Protein AF-A0A932T7L3-F1 (afdb_monomer)

Sequence (157 aa):
PEKEYQQQLKKVLDKECLCVGLSNAAALKYDMPFIKNAEAVTICPSPNIAHFSQVVSLQTMTDHIYGRTNIMTDIERPNMFITELHLYINYLKEEMEEDVILGQTEQKKKFYDTFCKNLLDGIAYYRTLPLIKDASFEAALNNAEEALNSIALPQLV

Mean predicted aligned error: 8.14 Å

pLDDT: mean 86.1, std 10.63, range [29.2, 97.25]

Secondary structure (DSSP, 8-state):
-HHHHHHHHHHHHT---HHHHHHHHHHHHTTPPPGGG--PPP----GGGGG--S---HHHHHHHHTTS------S----HHHHHHHHHHHHHHHHHHHHHHTT-HHHHHHHHHHHHHHHHHHHHHHHH-TT---HHHHHHHHHHHHHHHHS------

Radius of gyration: 21.22 Å; Cα contacts (8 Å, |Δi|>4): 80; chains: 1; bounding box: 47×51×42 Å

Solvent-accessible surface area (backbone atoms only — not comparable to full-atom values): 9653 Å² total; per-residue (Å²): 109,69,70,57,49,54,51,53,50,44,70,64,66,69,65,73,59,64,71,57,20,54,47,28,58,55,27,69,74,67,77,45,85,60,69,91,76,53,76,58,61,58,76,87,77,57,81,73,52,75,49,56,87,70,92,71,53,71,65,57,52,50,30,32,78,72,66,75,43,83,75,72,78,56,90,83,68,72,57,69,70,57,54,52,50,51,50,52,54,50,50,52,51,53,53,52,54,54,28,55,76,68,70,42,48,81,84,44,43,70,56,51,56,51,51,55,49,52,50,53,53,48,52,57,51,52,75,66,42,87,90,66,81,48,76,67,56,54,52,51,50,50,54,50,51,51,55,56,69,64,57,70,72,82,76,87,124

Foldseek 3Di:
DVVVVVVVVCVVVVDDDLVQQCCLVVCVVPVHDGDPPPNHRDDDDDPLCVQQDDDDDPVVVVCCVVVVDPRGPDPPRDDSLLVVLVVLLVVLVVVCVVCVVVVNLVVCLVVSVVSLVVSVVSLVVVVVDPVDDDPVNVVSSVVSNVSSVVPPSPDDD

Structure (mmCIF, N/CA/C/O backbone):
data_AF-A0A932T7L3-F1
#
_entry.id   AF-A0A932T7L3-F1
#
loop_
_atom_site.group_PDB
_atom_site.id
_atom_site.type_symbol
_atom_site.label_atom_id
_atom_site.label_alt_id
_atom_site.label_comp_id
_atom_site.label_asym_id
_atom_site.label_entity_id
_atom_site.label_seq_id
_atom_site.pdbx_PDB_ins_code
_atom_site.Cartn_x
_atom_site.Cartn_y
_atom_site.Cartn_z
_atom_site.occupancy
_atom_site.B_iso_or_equiv
_atom_site.auth_seq_id
_atom_site.auth_comp_id
_atom_site.auth_asym_id
_atom_site.auth_atom_id
_atom_site.pdbx_PDB_model_num
ATOM 1 N N . PRO A 1 1 ? -26.927 -6.168 18.555 1.00 73.75 1 PRO A N 1
ATOM 2 C CA . PRO A 1 1 ? -26.575 -7.471 19.169 1.00 73.75 1 PRO A CA 1
ATOM 3 C C . PRO A 1 1 ? -26.366 -8.594 18.138 1.00 73.75 1 PRO A C 1
ATOM 5 O O . PRO A 1 1 ? -25.228 -8.988 17.943 1.00 73.75 1 PRO A O 1
ATOM 8 N N . GLU A 1 2 ? -27.404 -9.058 17.425 1.00 86.19 2 GLU A N 1
ATOM 9 C CA . GLU A 1 2 ? -27.267 -10.196 16.489 1.00 86.19 2 GLU A CA 1
ATOM 10 C C . GLU A 1 2 ? -26.397 -9.863 15.267 1.00 86.19 2 GLU A C 1
ATOM 12 O O . GLU A 1 2 ? -25.476 -10.595 14.931 1.00 86.19 2 GLU A O 1
ATOM 17 N N . LYS A 1 3 ? -26.632 -8.711 14.627 1.00 84.06 3 LYS A N 1
ATOM 18 C CA . LYS A 1 3 ? -25.867 -8.288 13.440 1.00 84.06 3 LYS A CA 1
ATOM 19 C C . LYS A 1 3 ? -24.368 -8.123 13.732 1.00 84.06 3 LYS A C 1
ATOM 21 O O . LYS A 1 3 ? -23.539 -8.550 12.938 1.00 84.06 3 LYS A O 1
ATOM 26 N N . GLU A 1 4 ? -24.043 -7.533 14.877 1.00 82.00 4 GLU A N 1
ATOM 27 C CA . GLU A 1 4 ? -22.666 -7.339 15.344 1.00 82.00 4 GLU A CA 1
ATOM 28 C C . GLU A 1 4 ? -22.002 -8.676 15.703 1.00 82.00 4 GLU A C 1
ATOM 30 O O . GLU A 1 4 ? -20.874 -8.934 15.290 1.00 82.00 4 GLU A O 1
ATOM 35 N N . TYR A 1 5 ? -22.729 -9.573 16.380 1.00 87.81 5 TYR A N 1
ATOM 36 C CA . TYR A 1 5 ? -22.269 -10.932 16.664 1.00 87.81 5 TYR A CA 1
ATOM 37 C C . TYR A 1 5 ? -21.952 -11.703 15.378 1.00 87.81 5 TYR A C 1
ATOM 39 O O . TYR A 1 5 ? -20.864 -12.258 15.256 1.00 87.81 5 TYR A O 1
ATOM 47 N N . GLN A 1 6 ? -22.849 -11.681 14.388 1.00 89.69 6 GLN A N 1
ATOM 48 C CA . GLN A 1 6 ? -22.628 -12.345 13.100 1.00 89.69 6 GLN A CA 1
ATOM 49 C C . GLN A 1 6 ? -21.430 -11.750 12.342 1.00 89.69 6 GLN A C 1
ATOM 51 O O . GLN A 1 6 ? -20.649 -12.492 11.748 1.00 89.69 6 GLN A O 1
ATOM 56 N N . GLN A 1 7 ? -21.232 -10.427 12.395 1.00 84.94 7 GLN A N 1
ATOM 57 C CA . GLN A 1 7 ? -20.051 -9.775 11.816 1.00 84.94 7 GLN A CA 1
ATOM 58 C C . GLN A 1 7 ? -18.750 -10.221 12.497 1.00 84.94 7 GLN A C 1
ATOM 60 O O . GLN A 1 7 ? -17.789 -10.567 11.810 1.00 84.94 7 GLN A O 1
ATOM 65 N N . GLN A 1 8 ? -18.707 -10.242 13.831 1.00 85.50 8 GLN A N 1
ATOM 66 C CA . GLN A 1 8 ? -17.528 -10.683 14.582 1.00 85.50 8 GLN A CA 1
ATOM 67 C C . GLN A 1 8 ? -17.250 -12.176 14.378 1.00 85.50 8 GLN A C 1
ATOM 69 O O . GLN A 1 8 ? -16.106 -12.565 14.149 1.00 85.50 8 GLN A O 1
ATOM 74 N N . LEU A 1 9 ? -18.296 -13.005 14.393 1.00 89.19 9 LEU A N 1
ATOM 75 C CA . LEU A 1 9 ? -18.211 -14.438 14.133 1.00 89.19 9 LEU A CA 1
ATOM 76 C C . LEU A 1 9 ? -17.615 -14.697 12.749 1.00 89.19 9 LEU A C 1
ATOM 78 O O . LEU A 1 9 ? -16.669 -15.472 12.620 1.00 89.19 9 LEU A O 1
ATOM 82 N N . LYS A 1 10 ? -18.109 -13.985 11.732 1.00 86.62 10 LYS A N 1
ATOM 83 C CA . LYS A 1 10 ? -17.572 -14.051 10.376 1.00 86.62 10 LYS A CA 1
ATOM 84 C C . LYS A 1 10 ? -16.092 -13.647 10.328 1.00 86.62 10 LYS A C 1
ATOM 86 O O . LYS A 1 10 ? -15.288 -14.419 9.824 1.00 86.62 10 LYS A O 1
ATOM 91 N N . LYS A 1 11 ? -15.692 -12.525 10.949 1.00 82.69 11 LYS A N 1
ATOM 92 C CA . LYS A 1 11 ? -14.272 -12.100 11.030 1.00 82.69 11 LYS A CA 1
ATOM 93 C C . LYS A 1 11 ? -13.356 -13.164 11.666 1.00 82.69 11 LYS A C 1
ATOM 95 O O . LYS A 1 11 ? -12.170 -13.228 11.347 1.00 82.69 11 LYS A O 1
ATOM 100 N N . VAL A 1 12 ? -13.875 -13.996 12.571 1.00 83.88 12 VAL A N 1
ATOM 101 C CA . VAL A 1 12 ? -13.106 -15.079 13.210 1.00 83.88 12 VAL A CA 1
ATOM 102 C C . VAL A 1 12 ? -13.056 -16.342 12.347 1.00 83.88 12 VAL A C 1
ATOM 104 O O . VAL A 1 12 ? -12.003 -16.981 12.293 1.00 83.88 12 VAL A O 1
ATOM 107 N N . LEU A 1 13 ? -14.168 -16.708 11.703 1.00 83.44 13 LEU A N 1
ATOM 108 C CA . LEU A 1 13 ? -14.310 -17.949 10.933 1.00 83.44 13 LEU A CA 1
ATOM 109 C C . LEU A 1 13 ? -13.785 -17.851 9.496 1.00 83.44 13 LEU A C 1
ATOM 111 O O . LEU A 1 13 ? -13.336 -18.861 8.965 1.00 83.44 13 LEU A O 1
ATOM 115 N N . ASP A 1 14 ? -13.763 -16.655 8.903 1.00 75.69 14 ASP A N 1
ATOM 116 C CA . ASP A 1 14 ? -13.266 -16.402 7.539 1.00 75.69 14 ASP A CA 1
ATOM 117 C C . ASP A 1 14 ? -11.737 -16.562 7.407 1.00 75.69 14 ASP A C 1
ATOM 119 O O . ASP A 1 14 ? -11.171 -16.326 6.341 1.00 75.69 14 ASP A O 1
ATOM 123 N N . LYS A 1 15 ? -11.033 -16.950 8.479 1.00 71.25 15 LYS A N 1
ATOM 124 C CA . LYS A 1 15 ? -9.577 -17.122 8.465 1.00 71.25 15 LYS A CA 1
ATOM 125 C C . LYS A 1 15 ? -9.168 -18.227 7.495 1.00 71.25 15 LYS A C 1
ATOM 127 O O . LYS A 1 15 ? -9.282 -19.418 7.782 1.00 71.25 15 LYS A O 1
ATOM 132 N N . GLU A 1 16 ? -8.608 -17.810 6.371 1.00 72.69 16 GLU A N 1
ATOM 133 C CA . GLU A 1 16 ? -7.928 -18.684 5.429 1.00 72.69 16 GLU A CA 1
ATOM 134 C C . GLU A 1 16 ? -6.593 -19.176 6.014 1.00 72.69 16 GLU A C 1
ATOM 136 O O . GLU A 1 16 ? -5.870 -18.449 6.703 1.00 72.69 16 GLU A O 1
ATOM 141 N N . CYS A 1 17 ? -6.238 -20.436 5.751 1.00 82.19 17 CYS A N 1
ATOM 142 C CA . CYS A 1 17 ? -4.916 -20.936 6.104 1.00 82.19 17 CYS A CA 1
ATOM 143 C C . CYS A 1 17 ? -3.888 -20.406 5.099 1.00 82.19 17 CYS A C 1
ATOM 145 O O . CYS A 1 17 ? -3.825 -20.892 3.971 1.00 82.19 17 CYS A O 1
ATOM 147 N N . LEU A 1 18 ? -3.034 -19.475 5.537 1.00 85.25 18 LEU A N 1
ATOM 148 C CA . LEU A 1 18 ? -1.979 -18.882 4.706 1.00 85.25 18 LEU A CA 1
ATOM 149 C C . LEU A 1 18 ? -1.108 -19.941 4.006 1.00 85.25 18 LEU A C 1
ATOM 151 O O . LEU A 1 18 ? -0.758 -19.787 2.842 1.00 85.25 18 LEU A O 1
ATOM 155 N N . CYS A 1 19 ? -0.782 -21.043 4.687 1.00 87.38 19 CYS A N 1
ATOM 156 C CA . CYS A 1 19 ? 0.015 -22.121 4.100 1.00 87.38 19 CYS A CA 1
ATOM 157 C C . CYS A 1 19 ? -0.687 -22.804 2.918 1.00 87.38 19 CYS A C 1
ATOM 159 O O . CYS A 1 19 ? -0.021 -23.148 1.945 1.00 87.38 19 CYS A O 1
ATOM 161 N N . VAL A 1 20 ? -2.011 -22.987 2.995 1.00 88.38 20 VAL A N 1
ATOM 162 C CA . VAL A 1 20 ? -2.801 -23.586 1.910 1.00 88.38 20 VAL A CA 1
ATOM 163 C C . VAL A 1 20 ? -2.791 -22.646 0.710 1.00 88.38 20 VAL A C 1
ATOM 165 O O . VAL A 1 20 ? -2.313 -23.032 -0.356 1.00 88.38 20 VAL A O 1
ATOM 168 N N . GLY A 1 21 ? -3.187 -21.389 0.911 1.00 88.88 21 GLY A N 1
ATOM 169 C CA . GLY A 1 21 ? -3.266 -20.413 -0.171 1.00 88.88 21 GLY A CA 1
ATOM 170 C C . GLY A 1 21 ? -1.915 -20.090 -0.822 1.00 88.88 21 GLY A C 1
ATOM 171 O O . GLY A 1 21 ? -1.845 -19.958 -2.043 1.00 88.88 21 GLY A O 1
ATOM 172 N N . LEU A 1 22 ? -0.811 -20.057 -0.062 1.00 89.50 22 LEU A N 1
ATOM 173 C CA . LEU A 1 22 ? 0.539 -19.905 -0.631 1.00 89.50 22 LEU A CA 1
ATOM 174 C C . LEU A 1 22 ? 0.986 -21.133 -1.446 1.00 89.50 22 LEU A C 1
ATOM 176 O O . LEU A 1 22 ? 1.714 -20.988 -2.427 1.00 89.50 22 LEU A O 1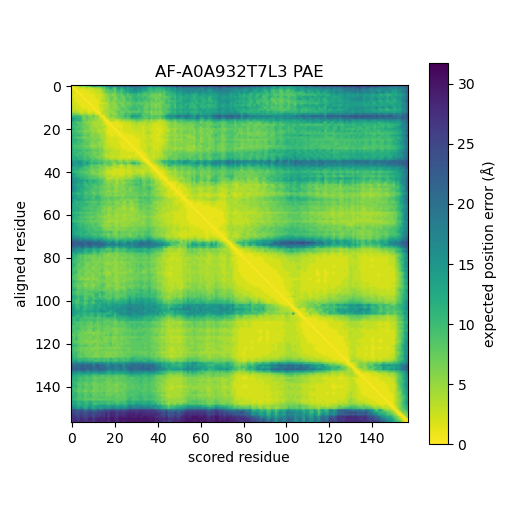
ATOM 180 N N . SER A 1 23 ? 0.564 -22.345 -1.065 1.00 90.19 23 SER A N 1
ATOM 181 C CA . SER A 1 23 ? 0.908 -23.578 -1.791 1.00 90.19 23 SER A CA 1
ATOM 182 C C . SER A 1 23 ? 0.087 -23.789 -3.070 1.00 90.19 23 SER A C 1
ATOM 184 O O . SER A 1 23 ? 0.541 -24.467 -3.996 1.00 90.19 23 SER A O 1
ATOM 186 N N . ASN A 1 24 ? -1.093 -23.169 -3.158 1.00 92.06 24 ASN A N 1
ATOM 187 C CA . ASN A 1 24 ? -2.047 -23.367 -4.249 1.00 92.06 24 ASN A CA 1
ATOM 188 C C . ASN A 1 24 ? -1.502 -22.974 -5.627 1.00 92.06 24 ASN A C 1
ATOM 190 O O . ASN A 1 24 ? -1.898 -23.573 -6.625 1.00 92.06 24 ASN A O 1
ATOM 194 N N . ALA A 1 25 ? -0.540 -22.045 -5.701 1.00 91.06 25 ALA A N 1
ATOM 195 C CA . ALA A 1 25 ? 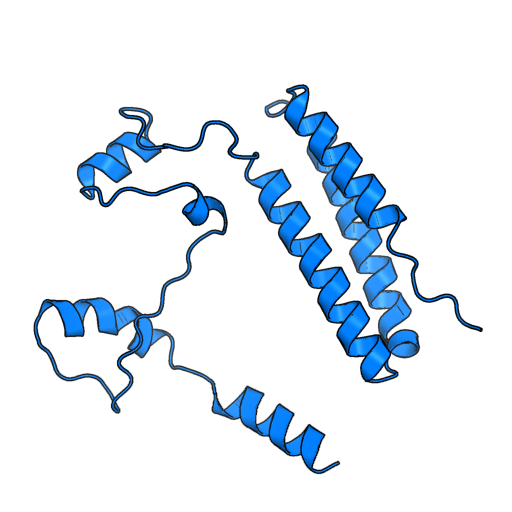0.130 -21.706 -6.958 1.00 91.06 25 ALA A CA 1
ATOM 196 C C . ALA A 1 25 ? 0.814 -22.929 -7.602 1.00 91.06 25 ALA A C 1
ATOM 198 O O . ALA A 1 25 ? 0.774 -23.098 -8.821 1.00 91.06 25 ALA A O 1
ATOM 199 N N . ALA A 1 26 ? 1.414 -23.804 -6.787 1.00 91.44 26 ALA A N 1
ATOM 200 C CA . ALA A 1 26 ? 2.015 -25.044 -7.266 1.00 91.44 26 ALA A CA 1
ATOM 201 C C . ALA A 1 26 ? 0.941 -26.070 -7.641 1.00 91.44 26 ALA A C 1
ATOM 203 O O . ALA A 1 26 ? 1.045 -26.689 -8.698 1.00 91.44 26 ALA A O 1
ATOM 204 N N . ALA A 1 27 ? -0.104 -26.214 -6.820 1.00 92.38 27 ALA A N 1
ATOM 205 C CA . ALA A 1 27 ? -1.194 -27.143 -7.106 1.00 92.38 27 ALA A CA 1
ATOM 206 C C . ALA A 1 27 ? -1.862 -26.841 -8.457 1.00 92.38 27 ALA A C 1
ATO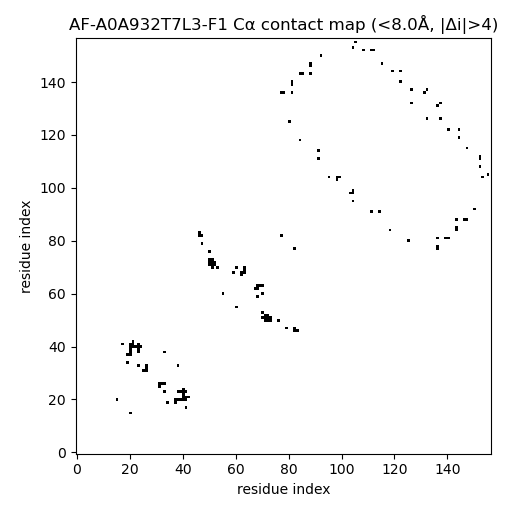M 208 O O . ALA A 1 27 ? -2.029 -27.745 -9.269 1.00 92.38 27 ALA A O 1
ATOM 209 N N . LEU A 1 28 ? -2.112 -25.560 -8.743 1.00 91.44 28 LEU A N 1
ATOM 210 C CA . LEU A 1 28 ? -2.652 -25.090 -10.019 1.00 91.44 28 LEU A CA 1
ATOM 211 C C . LEU A 1 28 ? -1.692 -25.320 -11.194 1.00 91.44 28 LEU A C 1
ATOM 213 O O . LEU A 1 28 ? -2.126 -25.646 -12.292 1.00 91.44 28 LEU A O 1
ATOM 217 N N . LYS A 1 29 ? -0.379 -25.154 -10.991 1.00 92.62 29 LYS A N 1
ATOM 218 C CA . LYS A 1 29 ? 0.616 -25.334 -12.059 1.00 92.62 29 LYS A CA 1
ATOM 219 C C . LYS A 1 29 ? 0.834 -26.800 -12.450 1.00 92.62 29 LYS A C 1
ATOM 221 O O . LYS A 1 29 ? 1.211 -27.057 -13.593 1.00 92.62 29 LYS A O 1
ATOM 226 N N . TYR A 1 30 ? 0.665 -27.721 -11.503 1.00 94.94 30 TYR A N 1
ATOM 227 C CA . TYR A 1 30 ? 0.949 -29.152 -11.664 1.00 94.94 30 TYR A CA 1
ATOM 228 C C . TYR A 1 30 ? -0.310 -30.032 -11.634 1.00 94.94 30 TYR A C 1
ATOM 230 O O . TYR A 1 30 ? -0.182 -31.243 -11.459 1.00 94.94 30 TYR A O 1
ATOM 238 N N . ASP A 1 31 ? -1.500 -29.438 -11.767 1.00 92.44 31 ASP A N 1
ATOM 239 C CA . ASP A 1 31 ? -2.795 -30.131 -11.747 1.00 92.44 31 ASP A CA 1
ATOM 240 C C . ASP A 1 31 ? -2.972 -31.063 -10.526 1.00 92.44 31 ASP A C 1
ATOM 242 O O . ASP A 1 31 ? -3.486 -32.180 -10.623 1.00 92.44 31 ASP A O 1
ATOM 246 N N . MET A 1 32 ? -2.515 -30.614 -9.350 1.00 91.88 32 MET A N 1
ATOM 247 C CA . MET A 1 32 ? -2.664 -31.345 -8.088 1.00 91.88 32 MET A CA 1
ATOM 248 C C . MET A 1 32 ? -3.967 -30.960 -7.371 1.00 91.88 32 MET A C 1
ATOM 250 O O . MET A 1 32 ? -4.426 -29.823 -7.488 1.00 91.88 32 MET A O 1
ATOM 254 N N . PRO A 1 33 ? -4.560 -31.870 -6.578 1.00 89.94 33 PRO A N 1
ATOM 255 C CA . PRO A 1 33 ? -5.782 -31.573 -5.841 1.00 89.94 33 PRO A CA 1
ATOM 256 C C . PRO A 1 33 ? -5.568 -30.486 -4.777 1.00 89.94 33 PRO A C 1
ATOM 258 O O . PRO A 1 33 ? -4.596 -30.521 -4.020 1.00 89.94 33 PRO A O 1
ATOM 261 N N . PHE A 1 34 ? -6.524 -29.560 -4.674 1.00 88.38 34 PHE A N 1
ATOM 262 C CA . PHE A 1 34 ? -6.544 -28.526 -3.638 1.00 88.38 34 PHE A CA 1
ATOM 263 C C . PHE A 1 34 ? -6.916 -29.095 -2.264 1.00 88.38 34 PHE A C 1
ATOM 265 O O . PHE A 1 34 ? -7.744 -30.000 -2.128 1.00 88.38 34 PHE A O 1
ATOM 272 N N . ILE A 1 35 ? -6.345 -28.520 -1.206 1.00 86.19 35 ILE A N 1
ATOM 273 C CA . ILE A 1 35 ? -6.677 -28.896 0.170 1.00 86.19 35 ILE A CA 1
ATOM 274 C C . ILE A 1 35 ? -8.034 -28.282 0.534 1.00 86.19 35 ILE A C 1
ATOM 276 O O . ILE A 1 35 ? -8.192 -27.065 0.519 1.00 86.19 35 ILE A O 1
ATOM 280 N N . LYS A 1 36 ? -9.007 -29.119 0.920 1.00 77.88 36 LYS A N 1
ATOM 281 C CA . LYS A 1 36 ? -10.328 -28.689 1.434 1.00 77.88 36 LYS A CA 1
ATOM 282 C C . LYS A 1 36 ? -11.105 -27.744 0.491 1.00 77.88 36 LYS A C 1
ATOM 284 O O . LYS A 1 36 ? -11.863 -26.911 0.976 1.00 77.88 36 LYS A O 1
ATOM 289 N N . ASN A 1 37 ? -10.931 -27.874 -0.828 1.00 71.25 37 ASN A N 1
ATOM 290 C CA . ASN A 1 37 ? -11.539 -26.999 -1.848 1.00 71.25 37 ASN A CA 1
ATOM 291 C C . ASN A 1 37 ? -11.170 -25.507 -1.706 1.00 71.25 37 ASN A C 1
ATOM 293 O O . ASN A 1 37 ? -11.901 -24.638 -2.173 1.00 71.25 37 ASN A O 1
ATOM 297 N N . ALA A 1 38 ? -10.050 -25.193 -1.050 1.00 82.12 38 ALA A N 1
ATOM 298 C CA . ALA A 1 38 ? -9.503 -23.844 -1.042 1.00 82.12 38 ALA A CA 1
ATOM 299 C C . ALA A 1 38 ? -8.675 -23.647 -2.317 1.00 82.12 38 ALA A C 1
ATOM 301 O O . ALA A 1 38 ? -7.533 -24.090 -2.380 1.00 82.12 38 ALA A O 1
ATOM 302 N N . GLU A 1 39 ? -9.267 -23.023 -3.334 1.00 85.50 39 GLU A N 1
ATOM 303 C CA . GLU A 1 39 ? -8.644 -22.821 -4.656 1.00 85.50 39 GLU A CA 1
ATOM 304 C C . GLU A 1 39 ? -7.908 -21.477 -4.775 1.00 85.50 39 GLU A C 1
ATOM 306 O O . GLU A 1 39 ? -7.131 -21.262 -5.706 1.00 85.50 39 GLU A O 1
ATOM 311 N N . ALA A 1 40 ? -8.136 -20.562 -3.829 1.00 86.81 40 ALA A N 1
ATOM 312 C CA . ALA A 1 40 ? -7.553 -19.229 -3.854 1.00 86.81 40 ALA A CA 1
ATOM 313 C C . ALA A 1 40 ? -6.026 -19.286 -3.699 1.00 86.81 40 ALA A C 1
ATOM 315 O O . ALA A 1 40 ? -5.496 -19.951 -2.810 1.00 86.81 40 ALA A O 1
ATOM 316 N N . VAL A 1 41 ? -5.303 -18.572 -4.562 1.00 87.62 41 VAL A N 1
ATOM 317 C CA . VAL A 1 41 ? -3.859 -18.371 -4.409 1.00 87.62 41 VAL A CA 1
ATOM 318 C C . VAL A 1 41 ? -3.643 -17.106 -3.594 1.00 87.62 41 VAL A C 1
ATOM 320 O O . VAL A 1 41 ? -4.022 -16.016 -4.022 1.00 87.62 41 VAL A O 1
ATOM 323 N N . THR A 1 42 ? -3.011 -17.236 -2.430 1.00 87.50 42 THR A N 1
ATOM 324 C CA . THR A 1 42 ? -2.655 -16.071 -1.619 1.00 87.50 42 THR A CA 1
ATOM 325 C C . THR A 1 42 ? -1.404 -15.415 -2.189 1.00 87.50 42 THR A C 1
ATOM 327 O O . THR A 1 42 ? -0.372 -16.059 -2.374 1.00 87.50 42 THR A O 1
ATOM 330 N N . ILE A 1 43 ? -1.478 -14.111 -2.428 1.00 83.38 43 ILE A N 1
ATOM 331 C CA . ILE A 1 43 ? -0.344 -13.278 -2.819 1.00 83.38 43 ILE A CA 1
ATOM 332 C C . ILE A 1 43 ? -0.382 -11.986 -2.004 1.00 83.38 43 ILE A C 1
ATOM 334 O O . ILE A 1 43 ? -1.457 -11.470 -1.710 1.00 83.38 43 ILE A O 1
ATOM 338 N N . CYS A 1 44 ? 0.787 -11.470 -1.623 1.00 81.06 44 CYS A N 1
ATOM 339 C CA . CYS A 1 44 ? 0.917 -10.172 -0.963 1.00 81.06 44 CYS A CA 1
ATOM 340 C C . CYS A 1 44 ? 1.571 -9.185 -1.937 1.00 81.06 44 CYS A C 1
ATOM 342 O O . CYS A 1 44 ? 2.797 -9.032 -1.933 1.00 81.06 44 CYS A O 1
ATOM 344 N N . PRO A 1 45 ? 0.795 -8.575 -2.847 1.00 80.81 45 PRO A N 1
ATOM 345 C CA . PRO A 1 45 ? 1.330 -7.532 -3.695 1.00 80.81 45 PRO A CA 1
ATOM 346 C C . PRO A 1 45 ? 1.578 -6.268 -2.867 1.00 80.81 45 PRO A C 1
ATOM 348 O O . PRO A 1 45 ? 0.724 -5.833 -2.100 1.00 80.81 45 PRO A O 1
ATOM 351 N N . SER A 1 46 ? 2.734 -5.634 -3.068 1.00 80.69 46 SER A N 1
ATOM 352 C CA . SER A 1 46 ? 2.923 -4.240 -2.653 1.00 80.69 46 SER A CA 1
ATOM 353 C C . SER A 1 46 ? 1.974 -3.341 -3.459 1.00 80.69 46 SER A C 1
ATOM 355 O O . SER A 1 46 ? 1.776 -3.623 -4.643 1.00 80.69 46 SER A O 1
ATOM 357 N N . PRO A 1 47 ? 1.454 -2.226 -2.907 1.00 82.06 47 PRO A N 1
ATOM 358 C CA . PRO A 1 47 ? 0.643 -1.269 -3.671 1.00 82.06 47 PRO A CA 1
ATOM 359 C C . PRO A 1 47 ? 1.362 -0.743 -4.925 1.00 82.06 47 PRO A C 1
ATOM 361 O O . PRO A 1 47 ? 0.728 -0.445 -5.933 1.00 82.06 47 PRO A O 1
ATOM 364 N N . ASN A 1 48 ? 2.699 -0.738 -4.923 1.00 80.94 48 ASN A N 1
ATOM 365 C CA . ASN A 1 48 ? 3.498 -0.375 -6.092 1.00 80.94 48 ASN A CA 1
ATOM 366 C C . ASN A 1 48 ? 3.379 -1.361 -7.269 1.00 80.94 48 ASN A C 1
ATOM 368 O O . ASN A 1 48 ? 3.808 -1.021 -8.372 1.00 80.94 48 ASN A O 1
ATOM 372 N N . ILE A 1 49 ? 2.818 -2.564 -7.072 1.00 84.50 49 ILE A N 1
ATOM 373 C CA . ILE A 1 49 ? 2.602 -3.519 -8.167 1.00 84.50 49 ILE A CA 1
ATOM 374 C C . ILE A 1 49 ? 1.659 -2.948 -9.232 1.00 84.50 49 ILE A C 1
ATOM 376 O O . ILE A 1 49 ? 1.755 -3.342 -10.388 1.00 84.50 49 ILE A O 1
ATOM 380 N N . ALA A 1 50 ? 0.784 -2.005 -8.855 1.00 85.56 50 ALA A N 1
ATOM 381 C CA . ALA A 1 50 ? -0.198 -1.390 -9.744 1.00 85.56 50 ALA A CA 1
ATOM 382 C C . ALA A 1 50 ? 0.436 -0.718 -10.975 1.00 85.56 50 ALA A C 1
ATOM 384 O O . ALA A 1 50 ? -0.217 -0.583 -12.005 1.00 85.56 50 ALA A O 1
ATOM 385 N N . HIS A 1 51 ? 1.718 -0.347 -10.894 1.00 85.69 51 HIS A N 1
ATOM 386 C CA . HIS A 1 51 ? 2.453 0.278 -11.996 1.00 85.69 51 HIS A CA 1
ATOM 387 C C . HIS A 1 51 ? 3.089 -0.735 -12.969 1.00 85.69 51 HIS A C 1
ATOM 389 O O . HIS A 1 51 ? 3.648 -0.337 -13.993 1.00 85.69 51 HIS A O 1
ATOM 395 N N . PHE A 1 52 ? 3.024 -2.041 -12.680 1.00 87.88 52 PHE A N 1
ATOM 396 C CA . PHE A 1 52 ? 3.462 -3.103 -13.590 1.00 87.88 52 PHE A CA 1
ATOM 397 C C . PHE A 1 52 ? 2.274 -3.597 -14.419 1.00 87.88 52 PHE A C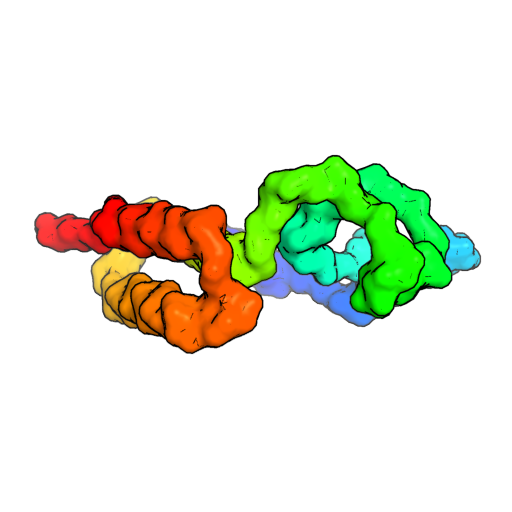 1
ATOM 399 O O . PHE A 1 52 ? 1.296 -4.105 -13.880 1.00 87.88 52 PHE A O 1
ATOM 406 N N . SER A 1 53 ? 2.377 -3.498 -15.745 1.00 88.44 53 SER A N 1
ATOM 407 C CA . SER A 1 53 ? 1.304 -3.889 -16.677 1.00 88.44 53 SER A CA 1
ATOM 408 C C . SER A 1 53 ? 1.662 -5.078 -17.575 1.00 88.44 53 SER A C 1
ATOM 410 O O . SER A 1 53 ? 0.842 -5.532 -18.371 1.00 88.44 53 SER A O 1
ATOM 412 N N . GLN A 1 54 ? 2.890 -5.591 -17.469 1.00 89.56 54 GLN A N 1
ATOM 413 C CA . GLN A 1 54 ? 3.434 -6.591 -18.383 1.00 89.56 54 GLN A CA 1
ATOM 414 C C . GLN A 1 54 ? 3.727 -7.907 -17.664 1.00 89.56 54 GLN A C 1
ATOM 416 O O . GLN A 1 54 ? 4.298 -7.926 -16.573 1.00 89.56 54 GLN A O 1
ATOM 421 N N . VAL A 1 55 ? 3.397 -9.021 -18.319 1.00 91.19 55 VAL A N 1
ATOM 422 C CA . VAL A 1 55 ? 3.859 -10.349 -17.904 1.00 91.19 55 VAL A CA 1
ATOM 423 C C . VAL A 1 55 ? 5.292 -10.525 -18.396 1.00 91.19 55 VAL A C 1
ATOM 425 O O . VAL A 1 55 ? 5.552 -10.470 -19.596 1.00 91.19 55 VAL A O 1
ATOM 428 N N . VAL A 1 56 ? 6.223 -10.744 -17.470 1.00 93.38 56 VAL A N 1
ATOM 429 C CA . VAL A 1 56 ? 7.654 -10.861 -17.773 1.00 93.38 56 VAL A CA 1
ATOM 430 C C . VAL A 1 56 ? 8.242 -12.144 -17.199 1.00 93.38 56 VAL A C 1
ATOM 432 O O . VAL A 1 56 ? 7.701 -12.742 -16.268 1.00 93.38 56 VAL A O 1
ATOM 435 N N . SER A 1 57 ? 9.380 -12.570 -17.745 1.00 95.50 57 SER A N 1
ATOM 436 C CA . SER A 1 57 ? 10.131 -13.688 -17.174 1.00 95.50 57 SER A CA 1
ATOM 437 C C . SER A 1 57 ? 10.749 -13.309 -15.821 1.00 95.50 57 SER A C 1
ATOM 439 O O . SER A 1 57 ? 11.007 -12.131 -15.553 1.00 95.50 57 SER A O 1
ATOM 441 N N . LEU A 1 58 ? 11.072 -14.309 -14.992 1.00 94.25 58 LEU A N 1
ATOM 442 C CA . LEU A 1 58 ? 11.819 -14.090 -13.748 1.00 94.25 58 LEU A CA 1
ATOM 443 C C . LEU A 1 58 ? 13.153 -13.381 -14.015 1.00 94.25 58 LEU A C 1
ATOM 445 O O . LEU A 1 58 ? 13.524 -12.480 -13.267 1.00 94.25 58 LEU A O 1
ATOM 449 N N . GLN A 1 59 ? 13.850 -13.748 -15.095 1.00 97.25 59 GLN A N 1
ATOM 450 C CA . GLN A 1 59 ? 15.108 -13.111 -15.476 1.00 97.25 59 GLN A CA 1
ATOM 451 C C . GLN A 1 59 ? 14.899 -11.623 -15.761 1.00 97.25 59 GLN A C 1
ATOM 453 O O . GLN A 1 59 ? 15.601 -10.799 -15.191 1.00 97.25 59 GLN A O 1
ATOM 458 N N . THR A 1 60 ? 13.881 -11.272 -16.545 1.00 96.62 60 THR A N 1
ATOM 459 C CA . THR A 1 60 ? 13.547 -9.879 -16.866 1.00 96.62 60 THR A CA 1
ATOM 460 C C . THR A 1 60 ? 13.169 -9.073 -15.617 1.00 96.62 60 THR A C 1
ATOM 462 O O . THR A 1 60 ? 13.644 -7.953 -15.452 1.00 96.62 60 THR A O 1
ATOM 465 N N . MET A 1 61 ? 12.363 -9.635 -14.706 1.00 94.56 61 MET A N 1
ATOM 466 C CA . MET A 1 61 ? 12.042 -8.985 -13.425 1.00 94.56 61 MET A CA 1
ATOM 467 C C . MET A 1 61 ? 13.298 -8.791 -12.561 1.00 94.56 61 MET A C 1
ATOM 469 O O . MET A 1 61 ? 13.499 -7.734 -11.970 1.00 94.56 61 MET A O 1
ATOM 473 N N . THR A 1 62 ? 14.186 -9.787 -12.531 1.00 96.06 62 THR A N 1
ATOM 474 C CA . THR A 1 62 ? 15.468 -9.701 -11.814 1.00 96.06 62 THR A CA 1
ATOM 475 C C . THR A 1 62 ? 16.372 -8.637 -12.434 1.00 96.06 62 THR A C 1
ATOM 477 O O . THR A 1 62 ? 17.009 -7.859 -11.728 1.00 96.06 62 THR A O 1
ATOM 480 N N . ASP A 1 63 ? 16.432 -8.567 -13.760 1.00 97.12 63 ASP A N 1
ATOM 481 C CA . ASP A 1 63 ? 17.161 -7.530 -14.481 1.00 97.12 63 ASP A CA 1
ATOM 482 C C . ASP A 1 63 ? 16.598 -6.144 -14.145 1.00 97.12 63 ASP A C 1
ATOM 484 O O . ASP A 1 63 ? 17.378 -5.217 -13.946 1.00 97.12 63 ASP A O 1
ATOM 488 N N . HIS A 1 64 ? 15.278 -6.009 -13.994 1.00 93.38 64 HIS A N 1
ATOM 489 C CA . HIS A 1 64 ? 14.646 -4.757 -13.587 1.00 93.38 64 HIS A CA 1
ATOM 490 C C . HIS A 1 64 ? 15.016 -4.335 -12.161 1.00 93.38 64 HIS A C 1
ATOM 492 O O . HIS A 1 64 ? 15.442 -3.201 -11.954 1.00 93.38 64 HIS A O 1
ATOM 498 N N . ILE A 1 65 ? 14.931 -5.256 -11.194 1.00 92.31 65 ILE A N 1
ATOM 499 C CA . ILE A 1 65 ? 15.280 -5.001 -9.784 1.00 92.31 65 ILE A CA 1
ATOM 500 C C . ILE A 1 65 ? 16.729 -4.513 -9.645 1.00 92.31 65 ILE A C 1
ATOM 502 O O . ILE A 1 65 ? 17.008 -3.623 -8.846 1.00 92.31 65 ILE A O 1
ATOM 506 N N . TYR A 1 66 ? 17.646 -5.065 -10.444 1.00 95.94 66 TYR A N 1
ATOM 507 C CA . TYR A 1 66 ? 19.060 -4.680 -10.434 1.00 95.94 66 TYR A CA 1
ATOM 508 C C . TYR A 1 66 ? 19.421 -3.580 -11.449 1.00 95.94 66 TYR A C 1
ATOM 510 O O . TYR A 1 66 ? 20.603 -3.324 -11.668 1.00 95.94 66 TYR A O 1
ATOM 518 N N . GLY A 1 67 ? 18.437 -2.941 -12.089 1.00 93.50 67 GLY A N 1
ATOM 519 C CA . GLY A 1 67 ? 18.658 -1.809 -12.998 1.00 93.50 67 GLY A CA 1
ATOM 520 C C . GLY A 1 67 ? 19.295 -2.157 -14.351 1.00 93.50 67 GLY A C 1
ATOM 521 O O . GLY A 1 67 ? 19.759 -1.267 -15.056 1.00 93.50 67 GLY A O 1
ATOM 522 N N . ARG A 1 68 ? 19.320 -3.437 -14.738 1.00 96.88 68 ARG A N 1
ATOM 523 C CA . ARG A 1 68 ? 19.806 -3.913 -16.048 1.00 96.88 68 ARG A CA 1
ATOM 524 C C . ARG A 1 68 ? 18.781 -3.715 -17.169 1.00 96.88 68 ARG A C 1
ATOM 526 O O . ARG A 1 68 ? 19.161 -3.654 -18.333 1.00 96.88 68 ARG A O 1
ATOM 533 N N . THR A 1 69 ? 17.496 -3.616 -16.830 1.00 94.75 69 THR A N 1
ATOM 534 C CA . THR A 1 69 ? 16.412 -3.268 -17.763 1.00 94.75 69 THR A CA 1
ATOM 535 C C . THR A 1 69 ? 15.338 -2.429 -17.064 1.00 94.75 69 THR A C 1
ATOM 537 O O . THR A 1 69 ? 15.294 -2.358 -15.836 1.00 94.75 69 THR A O 1
ATOM 540 N N . ASN A 1 70 ? 14.447 -1.797 -17.827 1.00 90.81 70 ASN A N 1
ATOM 541 C CA . ASN A 1 70 ? 13.287 -1.096 -17.288 1.00 90.81 70 ASN A CA 1
ATOM 542 C C . ASN A 1 70 ? 12.001 -1.659 -17.901 1.00 90.81 70 ASN A C 1
ATOM 544 O O . ASN A 1 70 ? 11.809 -1.574 -19.110 1.00 90.81 70 ASN A O 1
ATOM 548 N N . ILE A 1 71 ? 11.135 -2.225 -17.058 1.00 91.00 71 ILE A N 1
ATOM 549 C CA . ILE A 1 71 ? 9.822 -2.763 -17.453 1.00 91.00 71 ILE A CA 1
ATOM 550 C C . ILE A 1 71 ? 8.660 -1.894 -16.960 1.00 91.00 71 ILE A C 1
ATOM 552 O O . ILE A 1 71 ? 7.503 -2.299 -17.050 1.00 91.00 71 ILE A O 1
ATOM 556 N N . MET A 1 72 ? 8.957 -0.718 -16.399 1.00 85.81 72 MET A N 1
ATOM 557 C CA . MET A 1 72 ? 7.928 0.206 -15.942 1.00 85.81 72 MET A CA 1
ATOM 558 C C . MET A 1 72 ? 7.307 0.930 -17.127 1.00 85.81 72 MET A C 1
ATOM 560 O O . MET A 1 72 ? 8.009 1.533 -17.935 1.00 85.81 72 MET A O 1
ATOM 564 N N . THR A 1 73 ? 5.981 0.852 -17.221 1.00 79.38 73 THR A N 1
ATOM 565 C CA . THR A 1 73 ? 5.195 1.503 -18.278 1.00 79.38 73 THR A CA 1
ATOM 566 C C . THR A 1 73 ? 4.621 2.846 -17.850 1.00 79.38 73 THR A C 1
ATOM 568 O O . THR A 1 73 ? 4.231 3.633 -18.705 1.00 79.38 73 THR A O 1
ATOM 571 N N . ASP A 1 74 ? 4.549 3.090 -16.543 1.00 74.75 74 ASP A N 1
ATOM 572 C CA . ASP A 1 74 ? 4.009 4.317 -15.973 1.00 74.75 74 ASP A CA 1
ATOM 573 C C . ASP A 1 74 ? 5.126 5.332 -15.704 1.00 74.75 74 ASP A C 1
ATOM 575 O O . ASP A 1 74 ? 6.119 5.021 -15.039 1.00 74.75 74 ASP A O 1
ATOM 579 N N . ILE A 1 75 ? 4.957 6.537 -16.246 1.00 67.88 75 ILE A N 1
ATOM 580 C CA . ILE A 1 75 ? 5.899 7.652 -16.112 1.00 67.88 75 ILE A CA 1
ATOM 581 C C . ILE A 1 75 ? 5.654 8.402 -14.791 1.00 67.88 75 ILE A C 1
ATOM 583 O O . ILE A 1 75 ? 6.589 8.991 -14.253 1.00 67.88 75 ILE A O 1
ATOM 587 N N . GLU A 1 76 ? 4.446 8.328 -14.222 1.00 77.06 76 GLU A N 1
ATOM 588 C CA . GLU A 1 76 ? 4.046 9.083 -13.027 1.00 77.06 76 GLU A CA 1
ATOM 589 C C . GLU A 1 76 ? 3.930 8.198 -11.780 1.00 77.06 76 GLU A C 1
ATOM 591 O O . GLU A 1 76 ? 3.040 8.361 -10.946 1.00 77.06 76 GLU A O 1
ATOM 596 N N . ARG A 1 77 ? 4.852 7.243 -11.621 1.00 82.81 77 ARG A N 1
ATOM 597 C CA . ARG A 1 77 ? 4.918 6.418 -10.412 1.00 82.81 77 ARG A CA 1
ATOM 598 C C . ARG A 1 77 ? 5.398 7.265 -9.220 1.00 82.81 77 ARG A C 1
ATOM 600 O O . ARG A 1 77 ? 6.569 7.659 -9.209 1.00 82.81 77 ARG A O 1
ATOM 607 N N . PRO A 1 78 ? 4.569 7.488 -8.182 1.00 84.94 78 PRO A N 1
ATOM 608 C CA . PRO A 1 78 ? 5.022 8.164 -6.977 1.00 84.94 78 PRO A CA 1
ATOM 609 C C . PRO A 1 78 ? 6.083 7.331 -6.254 1.00 84.94 78 PRO A C 1
ATOM 611 O O . PRO A 1 78 ? 6.172 6.104 -6.382 1.00 84.94 78 PRO A O 1
ATOM 614 N N . ASN A 1 79 ? 6.904 8.008 -5.456 1.00 87.88 79 ASN A N 1
ATOM 615 C CA . ASN A 1 79 ? 7.865 7.330 -4.600 1.00 87.88 79 ASN A CA 1
ATOM 616 C C . ASN A 1 79 ? 7.134 6.395 -3.615 1.00 87.88 79 ASN A C 1
ATOM 618 O O . ASN A 1 79 ? 6.079 6.752 -3.093 1.00 87.88 79 ASN A O 1
ATOM 622 N N . MET A 1 80 ? 7.722 5.231 -3.315 1.00 87.19 80 MET A N 1
ATOM 623 C CA . MET A 1 80 ? 7.165 4.251 -2.372 1.00 87.19 80 MET A CA 1
ATOM 624 C C . MET A 1 80 ? 6.701 4.888 -1.053 1.00 87.19 80 MET A C 1
ATOM 626 O O . MET A 1 80 ? 5.639 4.521 -0.560 1.00 87.19 80 MET A O 1
ATOM 630 N N . PHE A 1 81 ? 7.466 5.834 -0.497 1.00 90.25 81 PHE A N 1
ATOM 631 C CA . PHE A 1 81 ? 7.114 6.488 0.768 1.00 90.25 81 PHE A CA 1
ATOM 632 C C . PHE A 1 81 ? 5.819 7.301 0.672 1.00 90.25 81 PHE A C 1
ATOM 634 O O . PHE A 1 81 ? 5.033 7.308 1.613 1.00 90.25 81 PHE A O 1
ATOM 641 N N . ILE A 1 82 ? 5.566 7.938 -0.475 1.00 91.44 82 ILE A N 1
ATOM 642 C CA . ILE A 1 82 ? 4.326 8.681 -0.726 1.00 91.44 82 ILE A CA 1
ATOM 643 C C . ILE A 1 82 ? 3.151 7.716 -0.880 1.00 91.44 82 ILE A C 1
ATOM 645 O O . ILE A 1 82 ? 2.096 7.938 -0.292 1.00 91.44 82 ILE A O 1
ATOM 649 N N . THR A 1 83 ? 3.334 6.625 -1.630 1.00 90.50 83 THR A N 1
ATOM 650 C CA . THR A 1 83 ? 2.298 5.595 -1.802 1.00 90.50 83 THR A CA 1
ATOM 651 C C . THR A 1 83 ? 1.856 5.021 -0.458 1.00 90.50 83 THR A C 1
ATOM 653 O O . THR A 1 83 ? 0.662 4.914 -0.188 1.00 90.50 83 THR A O 1
ATOM 656 N N . GLU A 1 84 ? 2.819 4.684 0.399 1.00 90.44 84 GLU A N 1
ATOM 657 C CA . GLU A 1 84 ? 2.558 4.151 1.735 1.00 90.44 84 GLU A CA 1
ATOM 658 C C . GLU A 1 84 ? 1.880 5.196 2.639 1.00 90.44 84 GLU A C 1
ATOM 660 O O . GLU A 1 84 ? 0.927 4.887 3.351 1.00 90.44 84 GLU A O 1
ATOM 665 N N . LEU A 1 85 ? 2.310 6.460 2.575 1.00 92.56 85 LEU A N 1
ATOM 666 C CA . LEU A 1 85 ? 1.686 7.543 3.334 1.00 92.56 85 LEU A CA 1
ATOM 667 C C . LEU A 1 85 ? 0.209 7.731 2.952 1.00 92.56 85 LEU A C 1
ATOM 669 O O . LEU A 1 85 ? -0.644 7.849 3.831 1.00 92.56 85 LEU A O 1
ATOM 673 N N . HIS A 1 86 ? -0.112 7.698 1.656 1.00 91.69 86 HIS A N 1
ATOM 674 C CA . HIS A 1 86 ? -1.498 7.730 1.187 1.00 91.69 86 HIS A CA 1
ATOM 675 C C . HIS A 1 86 ? -2.305 6.524 1.677 1.00 91.69 86 HIS A C 1
ATOM 677 O O . HIS A 1 86 ? -3.459 6.694 2.067 1.00 91.69 86 HIS A O 1
ATOM 683 N N . LEU A 1 87 ? -1.707 5.327 1.701 1.00 91.88 87 LEU A N 1
ATOM 684 C CA . LEU A 1 87 ? -2.358 4.126 2.225 1.00 91.88 87 LEU A CA 1
ATOM 685 C C . LEU A 1 87 ? -2.765 4.311 3.694 1.00 91.88 87 LEU A C 1
ATOM 687 O O . LEU A 1 87 ? -3.915 4.050 4.039 1.00 91.88 87 LEU A O 1
ATOM 691 N N . TYR A 1 88 ? -1.869 4.828 4.542 1.00 93.81 88 TYR A N 1
ATOM 692 C CA . TYR A 1 88 ? -2.194 5.085 5.948 1.00 93.81 88 TYR A CA 1
ATOM 693 C C . TYR A 1 88 ? -3.225 6.199 6.142 1.00 93.81 88 TYR A C 1
ATOM 695 O O . TYR A 1 88 ? -4.078 6.083 7.020 1.00 93.81 88 TYR A O 1
ATOM 703 N N . ILE A 1 89 ? -3.173 7.269 5.342 1.00 93.31 89 ILE A N 1
ATOM 704 C CA . ILE A 1 89 ? -4.171 8.349 5.404 1.00 93.31 89 ILE A CA 1
ATOM 705 C C . ILE A 1 89 ? -5.557 7.824 5.013 1.00 93.31 89 ILE A C 1
ATOM 707 O O . ILE A 1 89 ? -6.544 8.164 5.662 1.00 93.31 89 ILE A O 1
ATOM 711 N N . ASN A 1 90 ? -5.644 6.988 3.976 1.00 93.12 90 ASN A N 1
ATOM 712 C CA . ASN A 1 90 ? -6.907 6.378 3.563 1.00 93.12 90 ASN A CA 1
ATOM 713 C C . ASN A 1 90 ? -7.434 5.415 4.629 1.00 93.12 90 ASN A C 1
ATOM 715 O O . ASN A 1 90 ? -8.595 5.524 5.007 1.00 93.12 90 ASN A O 1
ATOM 719 N N . TYR A 1 91 ? -6.567 4.562 5.180 1.00 93.50 91 TYR A N 1
ATOM 720 C CA . TYR A 1 91 ? -6.927 3.674 6.285 1.00 93.50 91 TYR A CA 1
ATOM 721 C C . TYR A 1 91 ? -7.488 4.450 7.485 1.00 93.50 91 TYR A C 1
ATOM 723 O O . TYR A 1 91 ? -8.533 4.098 8.024 1.00 93.50 91 TYR A O 1
ATOM 731 N N . LEU A 1 92 ? -6.837 5.552 7.871 1.00 92.50 92 LEU A N 1
ATOM 732 C CA . LEU A 1 92 ? -7.316 6.414 8.949 1.00 92.50 92 LEU A CA 1
ATOM 733 C C . LEU A 1 92 ? -8.724 6.963 8.663 1.00 92.50 92 LEU A C 1
ATOM 735 O O . LEU A 1 92 ? -9.564 6.958 9.560 1.00 92.50 92 LEU A O 1
ATOM 739 N N . LYS A 1 93 ? -8.991 7.422 7.433 1.00 90.56 93 LYS A N 1
ATOM 740 C CA . LYS A 1 93 ? -10.316 7.929 7.039 1.00 90.56 93 LYS A CA 1
ATOM 741 C C . LYS A 1 93 ? -11.386 6.843 7.127 1.00 90.56 93 LYS A C 1
ATOM 743 O O . LYS A 1 93 ? -12.427 7.084 7.728 1.00 90.56 93 LYS A O 1
ATOM 748 N N . GLU A 1 94 ? -11.111 5.661 6.581 1.00 91.12 94 GLU A N 1
ATOM 749 C CA . GLU A 1 94 ? -12.044 4.528 6.591 1.00 91.12 94 GLU A CA 1
ATOM 750 C C . GLU A 1 94 ? -12.382 4.082 8.024 1.00 91.12 94 GLU A C 1
ATOM 752 O O . GLU A 1 94 ? -13.555 3.923 8.361 1.00 91.12 94 GLU A O 1
ATOM 757 N N . GLU A 1 95 ? -11.380 3.967 8.902 1.00 89.94 95 GLU A N 1
ATOM 758 C CA . GLU A 1 95 ? -11.595 3.620 10.315 1.00 89.94 95 GLU A CA 1
ATOM 759 C C . GLU A 1 95 ? -12.398 4.695 11.059 1.00 89.94 95 GLU A C 1
ATOM 761 O O . GLU A 1 95 ? -13.274 4.377 11.864 1.00 89.94 95 GLU A O 1
ATOM 766 N N . MET A 1 96 ? -12.128 5.979 10.797 1.00 87.69 96 MET A N 1
ATOM 767 C CA . MET A 1 96 ? -12.890 7.078 11.397 1.00 87.69 96 MET A CA 1
ATOM 768 C C . MET A 1 96 ? -14.351 7.073 10.941 1.00 87.69 96 MET A C 1
ATOM 770 O O . MET A 1 96 ? -15.242 7.289 11.762 1.00 87.69 96 MET A O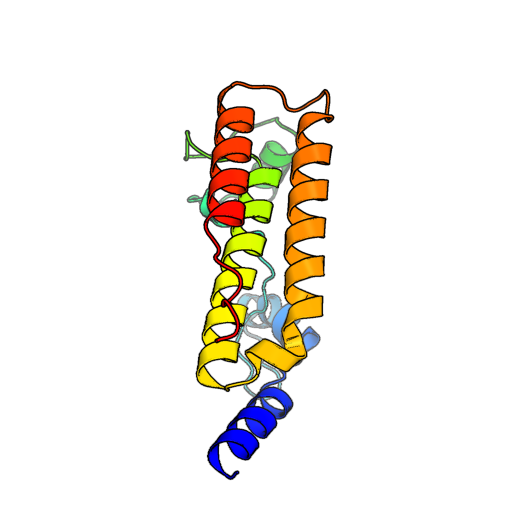 1
ATOM 774 N N . GLU A 1 97 ? -14.612 6.814 9.659 1.00 87.69 97 GLU A N 1
ATOM 775 C CA . GLU A 1 97 ? -15.970 6.681 9.126 1.00 87.69 97 GLU A CA 1
ATOM 776 C C . GLU A 1 97 ? -16.713 5.497 9.765 1.00 87.69 97 GLU A C 1
ATOM 778 O O . GLU A 1 97 ? -17.860 5.655 10.196 1.00 87.69 97 GLU A O 1
ATOM 783 N N . GLU A 1 98 ? -16.062 4.336 9.900 1.00 85.88 98 GLU A N 1
ATOM 784 C CA . GLU A 1 98 ? -16.650 3.157 10.550 1.00 85.88 98 GLU A CA 1
ATOM 785 C C . GLU A 1 98 ? -16.984 3.441 12.025 1.00 85.88 98 GLU A C 1
ATOM 787 O O . GLU A 1 98 ? -18.092 3.157 12.488 1.00 85.88 98 GLU A O 1
ATOM 792 N N . ASP A 1 99 ? -16.079 4.082 12.762 1.00 86.31 99 ASP A N 1
ATOM 793 C CA . ASP A 1 99 ? -16.276 4.368 14.183 1.00 86.31 99 ASP A CA 1
ATOM 794 C C . ASP A 1 99 ? -17.297 5.483 14.454 1.00 86.31 99 ASP A C 1
ATOM 796 O O . ASP A 1 99 ? -17.963 5.456 15.495 1.00 86.31 99 ASP A O 1
ATOM 800 N N . VAL A 1 100 ? -17.478 6.429 13.524 1.00 83.44 100 VAL A N 1
ATOM 801 C CA . VAL A 1 100 ? -18.596 7.390 13.557 1.00 83.44 100 VAL A CA 1
ATOM 802 C C . VAL A 1 100 ? -19.930 6.657 13.411 1.00 83.44 100 VAL A C 1
ATOM 804 O O . VAL A 1 100 ? -20.855 6.913 14.182 1.00 83.44 100 VAL A O 1
ATOM 807 N N . ILE A 1 101 ? -20.029 5.703 12.481 1.00 81.81 101 ILE A N 1
ATOM 808 C CA . ILE A 1 101 ? -21.245 4.895 12.284 1.00 81.81 101 ILE A CA 1
ATOM 809 C C . ILE A 1 101 ? -21.556 4.049 13.529 1.00 81.81 101 ILE A C 1
ATOM 811 O O . ILE A 1 101 ? -22.724 3.870 13.881 1.00 81.81 101 ILE A O 1
ATOM 815 N N . LEU A 1 102 ? -20.526 3.541 14.209 1.00 80.88 102 LEU A N 1
ATOM 816 C CA . LEU A 1 102 ? -20.660 2.719 15.415 1.00 80.88 102 LEU A CA 1
ATOM 817 C C . LEU A 1 102 ? -20.815 3.532 16.713 1.00 80.88 102 LEU A C 1
ATOM 819 O O . LEU A 1 102 ? -21.045 2.940 17.769 1.00 80.88 102 LEU A O 1
ATOM 823 N N . GLY A 1 103 ? -20.689 4.863 16.665 1.00 79.69 103 GLY A N 1
ATOM 824 C CA . GLY A 1 103 ? -20.743 5.728 17.848 1.00 79.69 103 GLY A CA 1
ATOM 825 C C . GLY A 1 103 ? -19.577 5.517 18.824 1.00 79.69 103 GLY A C 1
ATOM 826 O O . GLY A 1 103 ? -19.727 5.730 20.026 1.00 79.69 103 GLY A O 1
ATOM 827 N N . GLN A 1 104 ? -18.418 5.066 18.334 1.00 81.31 104 GLN A N 1
ATOM 828 C CA . GLN A 1 104 ? -17.226 4.752 19.142 1.00 81.31 104 GLN A CA 1
ATOM 829 C C . GLN A 1 104 ? -16.173 5.869 19.136 1.00 81.31 104 GLN A C 1
ATOM 831 O O . GLN A 1 104 ? -15.149 5.768 19.817 1.00 81.31 104 GLN A O 1
ATOM 836 N N . THR A 1 105 ? -16.431 6.952 18.404 1.00 76.31 105 THR A N 1
ATOM 837 C CA . THR A 1 105 ? -15.502 8.064 18.170 1.00 76.31 105 THR A CA 1
ATOM 838 C C . THR A 1 105 ? -14.872 8.621 19.449 1.00 76.31 105 THR A C 1
ATOM 840 O O . THR A 1 105 ? -13.657 8.809 19.503 1.00 76.31 105 THR A O 1
ATOM 843 N N . GLU A 1 106 ? -15.658 8.843 20.509 1.00 75.81 106 GLU A N 1
ATOM 844 C CA . GLU A 1 106 ? -15.138 9.412 21.762 1.00 75.81 106 GLU A CA 1
ATOM 845 C C . GLU A 1 106 ? -14.133 8.489 22.460 1.00 75.81 106 GLU A C 1
ATOM 847 O O . GLU A 1 106 ? -13.120 8.946 22.992 1.00 75.81 106 GLU A O 1
ATOM 852 N N . GLN A 1 107 ? -14.378 7.178 22.415 1.00 80.69 107 GLN A N 1
ATOM 853 C CA . GLN A 1 107 ? -13.540 6.170 23.069 1.00 80.69 107 GLN A CA 1
ATOM 854 C C . GLN A 1 107 ? -12.186 6.033 22.365 1.00 80.69 107 GLN A C 1
ATOM 856 O O . GLN A 1 107 ? -11.165 5.779 23.008 1.00 80.69 107 GLN A O 1
ATOM 861 N N . LYS A 1 108 ? -12.169 6.243 21.044 1.00 85.50 108 LYS A N 1
ATOM 862 C CA . LYS A 1 108 ? -10.981 6.117 20.193 1.00 85.50 108 LYS A CA 1
ATOM 863 C C . LYS A 1 108 ? -10.291 7.444 19.880 1.00 85.50 108 LYS A C 1
ATOM 865 O O . LYS A 1 108 ? -9.258 7.444 19.217 1.00 85.50 108 LYS A O 1
ATOM 870 N N . LYS A 1 109 ? -10.756 8.571 20.427 1.00 85.12 109 LYS A N 1
ATOM 871 C CA . LYS A 1 109 ? -10.150 9.892 20.192 1.00 85.12 109 LYS A CA 1
ATOM 872 C C . LYS A 1 109 ? -8.631 9.914 20.409 1.00 85.12 109 LYS A C 1
ATOM 874 O O . LYS A 1 109 ? -7.886 10.327 19.529 1.00 85.12 109 LYS A O 1
ATOM 879 N N . LYS A 1 110 ? -8.156 9.381 21.542 1.00 88.06 110 LYS A N 1
ATOM 880 C CA . LYS A 1 110 ? -6.715 9.320 21.856 1.00 88.06 110 LYS A CA 1
ATOM 881 C C . LYS A 1 110 ? -5.923 8.485 20.842 1.00 88.06 110 LYS A C 1
ATOM 883 O O . LYS A 1 110 ? -4.753 8.778 20.588 1.00 88.06 110 LYS A O 1
ATOM 888 N N . PHE A 1 111 ? -6.539 7.435 20.299 1.00 90.19 111 PHE A N 1
ATOM 889 C CA . PHE A 1 111 ? -5.933 6.621 19.251 1.00 90.19 111 PHE A CA 1
ATOM 890 C C . PHE A 1 111 ? -5.738 7.456 17.983 1.00 90.19 111 PHE A C 1
ATOM 892 O O . PHE A 1 111 ? -4.609 7.521 17.503 1.00 90.19 111 PHE A O 1
ATOM 899 N N . TYR A 1 112 ? -6.765 8.174 17.518 1.00 90.00 112 TYR A N 1
ATOM 900 C CA . TYR A 1 112 ? -6.651 9.033 16.334 1.00 90.00 112 TYR A CA 1
ATOM 901 C C . TYR A 1 112 ? -5.674 10.190 16.527 1.00 90.00 112 TYR A C 1
ATOM 903 O O . TYR A 1 112 ? -4.847 10.424 15.653 1.00 90.00 112 TYR A O 1
ATOM 911 N N . ASP A 1 113 ? -5.682 10.846 17.692 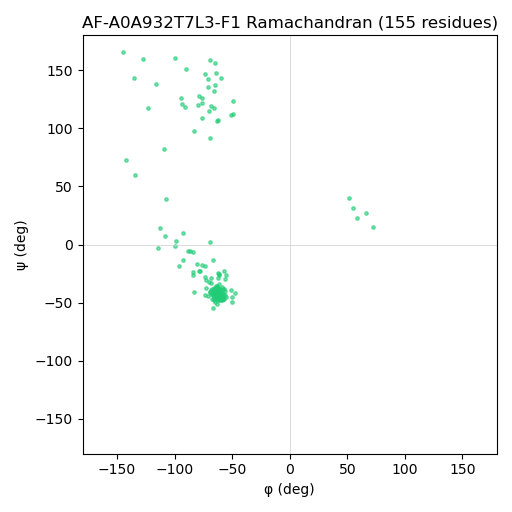1.00 89.25 113 ASP A N 1
ATOM 912 C CA . ASP A 1 113 ? -4.712 11.903 18.011 1.00 89.25 113 ASP A CA 1
ATOM 913 C C . ASP A 1 113 ? -3.268 11.382 17.887 1.00 89.25 113 ASP A C 1
ATOM 915 O O . ASP A 1 113 ? -2.394 12.029 17.306 1.00 89.25 113 ASP A O 1
ATOM 919 N N . THR A 1 114 ? -3.019 10.176 18.407 1.00 92.88 114 THR A N 1
ATOM 920 C CA . THR A 1 114 ? -1.705 9.523 18.329 1.00 92.88 114 THR A CA 1
ATOM 921 C C . THR A 1 114 ? -1.374 9.113 16.894 1.00 92.88 114 THR A C 1
ATOM 923 O O . THR A 1 114 ? -0.239 9.284 16.459 1.00 92.88 114 THR A O 1
ATOM 926 N N . PHE A 1 115 ? -2.354 8.601 16.149 1.00 94.25 115 PHE A N 1
ATOM 927 C CA . PHE A 1 115 ? -2.186 8.181 14.761 1.00 94.25 115 PHE A CA 1
ATOM 928 C C . PHE A 1 115 ? -1.810 9.366 13.866 1.00 94.25 115 PHE A C 1
ATOM 930 O O . PHE A 1 115 ? -0.793 9.312 13.175 1.00 94.25 115 PHE A O 1
ATOM 937 N N . CYS A 1 116 ? -2.568 10.465 13.938 1.00 92.56 116 CYS A N 1
ATOM 938 C CA . CYS A 1 116 ? -2.279 11.695 13.203 1.00 92.56 116 CYS A CA 1
ATOM 939 C C . CYS A 1 116 ? -0.903 12.249 13.569 1.00 92.56 116 CYS A C 1
ATOM 941 O O . CYS A 1 116 ? -0.120 12.587 12.685 1.00 92.56 116 CYS A O 1
ATOM 943 N N . LYS A 1 117 ? -0.567 12.287 14.864 1.00 93.88 117 LYS A N 1
ATOM 944 C CA . LYS A 1 117 ? 0.758 12.730 15.305 1.00 93.88 117 LYS A CA 1
ATOM 945 C C . LYS A 1 117 ? 1.875 11.882 14.691 1.00 93.88 117 LYS A C 1
ATOM 947 O O . LYS A 1 117 ? 2.829 12.439 14.164 1.00 93.88 117 LYS A O 1
ATOM 952 N N . ASN A 1 118 ? 1.744 10.557 14.716 1.00 95.62 118 ASN A N 1
ATOM 953 C CA . ASN A 1 118 ? 2.751 9.660 14.147 1.00 95.62 118 ASN A CA 1
ATOM 954 C C . ASN A 1 118 ? 2.917 9.863 12.633 1.00 95.62 118 ASN A C 1
ATOM 956 O O . ASN A 1 118 ? 4.038 9.796 12.132 1.00 95.62 118 ASN A O 1
ATOM 960 N N . LEU A 1 119 ? 1.827 10.130 11.904 1.00 95.00 119 LEU A N 1
ATOM 961 C CA . LEU A 1 119 ? 1.899 10.453 10.478 1.00 95.00 119 LEU A CA 1
ATOM 962 C C . LEU A 1 119 ? 2.611 11.787 10.227 1.00 95.00 119 LEU A C 1
ATOM 964 O O . LEU A 1 119 ? 3.470 11.847 9.351 1.00 95.00 119 LEU A O 1
ATOM 968 N N . LEU A 1 120 ? 2.315 12.829 11.011 1.00 94.69 120 LEU A N 1
ATOM 969 C CA . LEU A 1 120 ? 3.015 14.118 10.926 1.00 94.69 120 LEU A CA 1
ATOM 970 C C . LEU A 1 120 ? 4.510 13.972 11.234 1.00 94.69 120 LEU A C 1
ATOM 972 O O . LEU A 1 120 ? 5.344 14.492 10.493 1.00 94.69 120 LEU A O 1
ATOM 976 N N . ASP A 1 121 ? 4.857 13.217 12.278 1.00 95.62 121 ASP A N 1
ATOM 977 C CA . ASP A 1 121 ? 6.246 12.910 12.630 1.00 95.62 121 ASP A CA 1
ATOM 978 C C . ASP A 1 121 ? 6.938 12.131 11.490 1.00 95.62 121 ASP A C 1
ATOM 980 O O . ASP A 1 121 ? 8.096 12.398 11.161 1.00 95.62 121 ASP A O 1
ATOM 984 N N . GLY A 1 122 ? 6.218 11.216 10.832 1.00 94.50 122 GLY A N 1
ATOM 985 C CA . GLY A 1 122 ? 6.681 10.489 9.647 1.00 94.50 122 GLY A CA 1
ATOM 986 C C . GLY A 1 122 ? 6.936 11.397 8.439 1.00 94.50 122 GLY A C 1
ATOM 987 O O . GLY A 1 122 ? 7.987 11.294 7.808 1.00 94.50 122 GLY A O 1
ATOM 988 N N . ILE A 1 123 ? 6.028 12.334 8.152 1.00 94.25 123 ILE A N 1
ATOM 989 C CA . ILE A 1 123 ? 6.199 13.346 7.096 1.00 94.25 123 ILE A CA 1
ATOM 990 C C . ILE A 1 123 ? 7.419 14.222 7.396 1.00 94.25 123 ILE A C 1
ATOM 992 O O . ILE A 1 123 ? 8.271 14.426 6.527 1.00 94.25 123 ILE A O 1
ATOM 996 N N . ALA A 1 124 ? 7.543 14.704 8.636 1.00 94.62 124 ALA A N 1
ATOM 997 C CA . ALA A 1 124 ? 8.692 15.488 9.071 1.00 94.62 124 ALA A CA 1
ATOM 998 C C . ALA A 1 124 ? 9.998 14.701 8.903 1.00 94.62 124 ALA A C 1
ATOM 1000 O O . ALA A 1 124 ? 10.982 15.242 8.399 1.00 94.62 124 ALA A O 1
ATOM 1001 N N . TYR A 1 125 ? 9.997 13.411 9.248 1.00 94.00 125 TYR A N 1
ATOM 1002 C CA . TYR A 1 125 ? 11.133 12.525 9.025 1.00 94.00 125 TYR A CA 1
ATOM 1003 C C . TYR A 1 125 ? 11.472 12.380 7.535 1.00 94.00 125 TYR A C 1
ATOM 1005 O O . TYR A 1 125 ? 12.643 12.515 7.173 1.00 94.00 125 TYR A O 1
ATOM 1013 N N . TYR A 1 126 ? 10.485 12.184 6.654 1.00 93.12 126 TYR A N 1
ATOM 1014 C CA . TYR A 1 126 ? 10.717 12.057 5.210 1.00 93.12 126 TYR A CA 1
ATOM 1015 C C . TYR A 1 126 ? 11.394 13.293 4.609 1.00 93.12 126 TYR A C 1
ATOM 1017 O O . TYR A 1 126 ? 12.316 13.135 3.811 1.00 93.12 126 TYR A O 1
ATOM 1025 N N . ARG A 1 127 ? 11.066 14.505 5.078 1.00 92.06 127 ARG A N 1
ATOM 1026 C CA . ARG A 1 127 ? 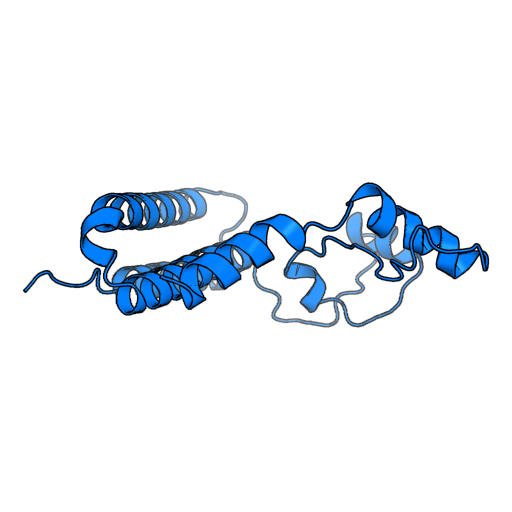11.754 15.753 4.673 1.00 92.06 127 ARG A CA 1
ATOM 1027 C C . ARG A 1 127 ? 13.244 15.782 5.042 1.00 92.06 127 ARG A C 1
ATOM 1029 O O . ARG A 1 127 ? 14.048 16.484 4.418 1.00 92.06 127 ARG A O 1
ATOM 1036 N N . THR A 1 128 ? 13.653 15.024 6.063 1.00 92.50 128 THR A N 1
ATOM 1037 C CA . THR A 1 128 ? 15.067 14.938 6.467 1.00 92.50 128 THR A CA 1
ATOM 1038 C C . THR A 1 128 ? 15.887 13.988 5.595 1.00 92.50 128 THR A C 1
ATOM 1040 O O . THR A 1 128 ? 17.116 14.093 5.590 1.00 92.50 128 THR A O 1
ATOM 1043 N N . LEU A 1 129 ? 15.246 13.097 4.826 1.00 89.56 129 LEU A N 1
ATOM 1044 C CA . LEU A 1 129 ? 15.941 12.069 4.056 1.00 89.56 129 LEU A CA 1
ATOM 1045 C C . LEU A 1 129 ? 16.746 12.693 2.900 1.00 89.56 129 LEU A C 1
ATOM 1047 O O . LEU A 1 129 ? 16.182 13.316 2.003 1.00 89.56 129 LEU A O 1
ATOM 1051 N N . PRO A 1 130 ? 18.081 12.530 2.872 1.00 81.44 130 PRO A N 1
ATOM 1052 C CA . PRO A 1 130 ? 18.938 13.208 1.896 1.00 81.44 130 PRO A CA 1
ATOM 1053 C C . PRO A 1 130 ? 18.834 12.629 0.478 1.00 81.44 130 PRO A C 1
ATOM 1055 O O . PRO A 1 130 ? 19.228 13.287 -0.477 1.00 81.44 130 PRO A O 1
ATOM 1058 N N . LEU A 1 131 ? 18.325 11.403 0.340 1.00 72.12 131 LEU A N 1
ATOM 1059 C CA . LEU A 1 131 ? 18.303 10.649 -0.917 1.00 72.12 131 LEU A CA 1
ATOM 1060 C C . LEU A 1 131 ? 17.058 10.920 -1.778 1.00 72.12 131 LEU A C 1
ATOM 1062 O O . LEU A 1 131 ? 16.968 10.385 -2.879 1.00 72.12 131 LEU A O 1
ATOM 1066 N N . ILE A 1 132 ? 16.089 11.699 -1.281 1.00 71.88 132 ILE A N 1
ATOM 1067 C CA . ILE A 1 132 ? 14.748 11.818 -1.877 1.00 71.88 132 ILE A CA 1
ATOM 1068 C C . ILE A 1 132 ? 14.280 13.271 -1.767 1.00 71.88 132 ILE A C 1
ATOM 1070 O O . ILE A 1 132 ? 13.476 13.617 -0.911 1.00 71.88 132 ILE A O 1
ATOM 1074 N N . LYS A 1 133 ? 14.870 14.151 -2.581 1.00 69.88 133 LYS A N 1
ATOM 1075 C CA . LYS A 1 133 ? 14.609 15.600 -2.553 1.00 69.88 133 LYS A CA 1
ATOM 1076 C C . LYS A 1 133 ? 14.401 16.156 -3.952 1.00 69.88 133 LYS A C 1
ATOM 1078 O O . LYS A 1 133 ? 15.158 17.006 -4.417 1.00 69.88 133 LYS A O 1
ATOM 1083 N N . ASP A 1 134 ? 13.397 15.639 -4.639 1.00 84.12 134 ASP A N 1
ATOM 1084 C CA . ASP A 1 134 ? 12.891 16.264 -5.854 1.00 84.12 134 ASP A CA 1
ATOM 1085 C C . ASP A 1 134 ? 11.616 17.070 -5.555 1.00 84.12 134 ASP A C 1
ATOM 1087 O O . ASP A 1 134 ? 10.953 16.882 -4.531 1.00 84.12 134 ASP A O 1
ATOM 1091 N N . ALA A 1 135 ? 11.286 18.003 -6.449 1.00 86.62 1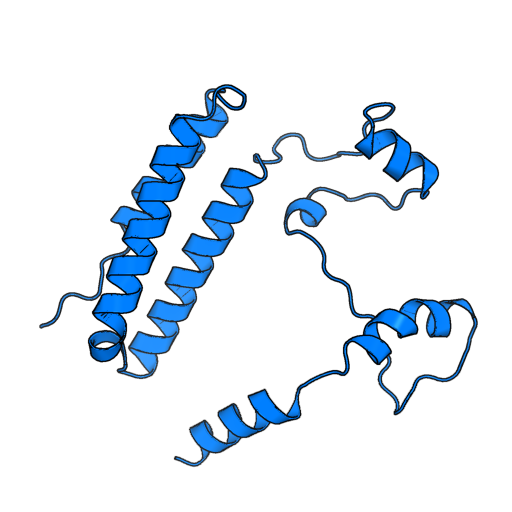35 ALA A N 1
ATOM 1092 C CA . ALA A 1 135 ? 10.147 18.900 -6.269 1.00 86.62 135 ALA A CA 1
ATOM 1093 C C . ALA A 1 135 ? 8.801 18.155 -6.215 1.00 86.62 135 ALA A C 1
ATOM 1095 O O . ALA A 1 135 ? 7.876 18.626 -5.554 1.00 86.62 135 ALA A O 1
ATOM 1096 N N . SER A 1 136 ? 8.687 17.002 -6.884 1.00 88.19 136 SER A N 1
ATOM 1097 C CA . SER A 1 136 ? 7.458 16.203 -6.885 1.00 88.19 136 SER A CA 1
ATOM 1098 C C . SER A 1 136 ? 7.246 15.505 -5.542 1.00 88.19 136 SER A C 1
ATOM 1100 O O . SER A 1 136 ? 6.124 15.467 -5.040 1.00 88.19 136 SER A O 1
ATOM 1102 N N . PHE A 1 137 ? 8.327 15.036 -4.912 1.00 90.62 137 PHE A N 1
ATOM 1103 C CA . PHE A 1 137 ? 8.288 14.415 -3.595 1.00 90.62 137 PHE A CA 1
ATOM 1104 C C . PHE A 1 137 ? 7.874 15.414 -2.512 1.00 90.62 137 PHE A C 1
ATOM 1106 O O . PHE A 1 137 ? 6.965 15.133 -1.737 1.00 90.62 137 PHE A O 1
ATOM 1113 N N . GLU A 1 138 ? 8.469 16.610 -2.500 1.00 91.38 138 GLU A N 1
ATOM 1114 C CA . GLU A 1 138 ? 8.093 17.660 -1.542 1.00 91.38 138 GLU A CA 1
ATOM 1115 C C . GLU A 1 138 ? 6.647 18.134 -1.740 1.00 91.38 138 GLU A C 1
ATOM 1117 O O . GLU A 1 138 ? 5.909 18.298 -0.768 1.00 91.38 138 GLU A O 1
ATOM 1122 N N . ALA A 1 139 ? 6.199 18.294 -2.991 1.00 92.44 139 ALA A N 1
ATOM 1123 C CA . ALA A 1 139 ? 4.802 18.612 -3.279 1.00 92.44 139 ALA A CA 1
ATOM 1124 C C . ALA A 1 139 ? 3.851 17.520 -2.759 1.00 92.44 139 ALA A C 1
ATOM 1126 O O . ALA A 1 139 ? 2.823 17.831 -2.159 1.00 92.44 139 ALA A O 1
ATOM 1127 N N . ALA A 1 140 ? 4.212 16.246 -2.927 1.00 93.00 140 ALA A N 1
ATOM 1128 C CA . ALA A 1 140 ? 3.424 15.131 -2.418 1.00 93.00 140 ALA A CA 1
ATOM 1129 C C . ALA A 1 140 ? 3.368 15.090 -0.880 1.00 93.00 140 ALA A C 1
ATOM 1131 O O . ALA A 1 140 ? 2.303 14.828 -0.323 1.00 93.00 140 ALA A O 1
ATOM 1132 N N . LEU A 1 141 ? 4.470 15.400 -0.186 1.00 94.19 141 LEU A N 1
ATOM 1133 C CA . LEU A 1 141 ? 4.476 15.515 1.277 1.00 94.19 141 LEU A CA 1
ATOM 1134 C C . LEU A 1 141 ? 3.575 16.653 1.767 1.00 94.19 141 LEU A C 1
ATOM 1136 O O . LEU A 1 141 ? 2.835 16.465 2.731 1.00 94.19 141 LEU A O 1
ATOM 1140 N N . ASN A 1 142 ? 3.596 17.805 1.091 1.00 94.12 142 ASN A N 1
ATOM 1141 C CA . ASN A 1 142 ? 2.722 18.930 1.429 1.00 94.12 142 ASN A CA 1
ATOM 1142 C C . ASN A 1 142 ? 1.245 18.561 1.248 1.00 94.12 142 ASN A C 1
ATOM 1144 O O . ASN A 1 142 ? 0.450 18.780 2.156 1.00 94.12 142 ASN A O 1
ATOM 1148 N N . ASN A 1 143 ? 0.893 17.916 0.132 1.00 93.44 143 ASN A N 1
ATOM 1149 C CA . ASN A 1 143 ? -0.473 17.443 -0.109 1.00 93.44 143 ASN A CA 1
ATOM 1150 C C . ASN A 1 143 ? -0.934 16.441 0.963 1.00 93.44 143 ASN A C 1
ATOM 1152 O O . ASN A 1 143 ? -2.081 16.486 1.405 1.00 93.44 143 ASN A O 1
ATOM 1156 N N . ALA A 1 144 ? -0.052 15.536 1.394 1.00 92.81 144 ALA A N 1
ATOM 1157 C CA . ALA A 1 144 ? -0.367 14.564 2.436 1.00 92.81 144 ALA A CA 1
ATOM 1158 C C . ALA A 1 144 ? -0.546 15.221 3.816 1.00 92.81 144 ALA A C 1
ATOM 1160 O O . ALA A 1 144 ? -1.452 14.850 4.563 1.00 92.81 144 ALA A O 1
ATOM 1161 N N . GLU A 1 145 ? 0.275 16.220 4.145 1.00 93.56 145 GLU A N 1
ATOM 1162 C CA . GLU A 1 145 ? 0.135 17.007 5.373 1.00 93.56 145 GLU A CA 1
ATOM 1163 C C . GLU A 1 145 ? -1.160 17.833 5.375 1.00 93.56 145 GLU A C 1
ATOM 1165 O O . GLU A 1 145 ? -1.885 17.841 6.369 1.00 93.56 145 GLU A O 1
ATOM 1170 N N . GLU A 1 146 ? -1.507 18.472 4.256 1.00 92.12 146 GLU A N 1
ATOM 1171 C CA . GLU A 1 146 ? -2.784 19.174 4.087 1.00 92.12 146 GLU A CA 1
ATOM 1172 C C . GLU A 1 146 ? -3.974 18.223 4.228 1.00 92.12 146 GLU A C 1
ATOM 1174 O O . GLU A 1 146 ? -4.921 18.521 4.958 1.00 92.12 146 GLU A O 1
ATOM 1179 N N . ALA A 1 147 ? -3.908 17.048 3.594 1.00 90.56 147 ALA A N 1
ATOM 1180 C CA . ALA A 1 147 ? -4.935 16.025 3.723 1.00 90.56 147 ALA A CA 1
ATOM 1181 C C . ALA A 1 147 ? -5.121 15.607 5.187 1.00 90.56 147 ALA A C 1
ATOM 1183 O O . ALA A 1 147 ? -6.258 15.4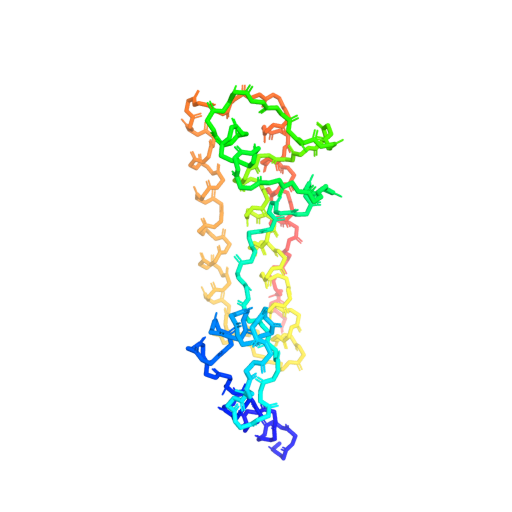97 5.642 1.00 90.56 147 ALA A O 1
ATOM 1184 N N . LEU A 1 148 ? -4.033 15.435 5.940 1.00 89.50 148 LEU A N 1
ATOM 1185 C CA . LEU A 1 148 ? -4.089 15.059 7.348 1.00 89.50 148 LEU A CA 1
ATOM 1186 C C . LEU A 1 148 ? -4.646 16.177 8.238 1.00 89.50 148 LEU A C 1
ATOM 1188 O O . LEU A 1 148 ? -5.477 15.912 9.100 1.00 89.50 148 LEU A O 1
ATOM 1192 N N . ASN A 1 149 ? -4.257 17.427 7.989 1.00 86.31 149 ASN A N 1
ATOM 1193 C CA . ASN A 1 149 ? -4.786 18.589 8.709 1.00 86.31 149 ASN A CA 1
ATOM 1194 C C . ASN A 1 149 ? -6.267 18.855 8.389 1.00 86.31 149 ASN A C 1
ATOM 1196 O O . ASN A 1 149 ? -6.994 19.391 9.225 1.00 86.31 149 ASN A O 1
ATOM 1200 N N . SER A 1 150 ? -6.722 18.480 7.188 1.00 83.75 150 SER A N 1
ATOM 1201 C CA . SER A 1 150 ? -8.127 18.585 6.778 1.00 83.75 150 SER A CA 1
ATOM 1202 C C . SER A 1 150 ? -9.025 17.509 7.390 1.00 83.75 150 SER A C 1
ATOM 1204 O O . SER A 1 150 ? -10.246 17.681 7.415 1.00 83.75 150 SER A O 1
ATOM 1206 N N . ILE A 1 151 ? -8.443 16.414 7.899 1.00 80.06 151 ILE A N 1
ATOM 1207 C CA . ILE A 1 151 ? -9.180 15.416 8.674 1.00 80.06 151 ILE A CA 1
ATOM 1208 C C . ILE A 1 151 ? -9.548 16.079 10.002 1.00 80.06 151 ILE A C 1
ATOM 1210 O O . ILE A 1 151 ? -8.789 16.090 10.970 1.00 80.06 151 ILE A O 1
ATOM 1214 N N . ALA A 1 152 ? -10.735 16.683 10.028 1.00 58.88 152 ALA A N 1
ATOM 1215 C CA . ALA A 1 152 ? -11.326 17.190 11.247 1.00 58.88 152 ALA A CA 1
ATOM 1216 C C . ALA A 1 152 ? -11.544 15.999 12.185 1.00 58.88 152 ALA A C 1
ATOM 1218 O O . ALA A 1 152 ? -12.442 15.184 11.971 1.00 58.88 152 ALA A O 1
ATOM 1219 N N . LEU A 1 153 ? -10.720 15.900 13.233 1.00 56.88 153 LEU A N 1
ATOM 1220 C CA . LEU A 1 153 ? -11.057 15.092 14.400 1.00 56.88 153 LEU A CA 1
ATOM 1221 C C . LEU A 1 153 ? -12.477 15.498 14.805 1.00 56.88 153 LEU A C 1
ATOM 1223 O O . LEU A 1 153 ? -12.691 16.700 15.008 1.00 56.88 153 LEU A O 1
ATOM 1227 N N . PRO A 1 154 ? -13.441 14.562 14.877 1.00 49.50 154 PRO A N 1
ATOM 1228 C CA . PRO A 1 154 ? -14.821 14.890 15.181 1.00 49.50 154 PRO A CA 1
ATOM 1229 C C . PRO A 1 154 ? -14.855 15.776 16.420 1.00 49.50 154 PRO A C 1
ATOM 1231 O O . PRO A 1 154 ? -14.430 15.373 17.508 1.00 49.50 154 PRO A O 1
ATOM 1234 N N . GLN A 1 155 ? -15.253 17.034 16.224 1.00 37.69 155 GLN A N 1
ATOM 1235 C CA . GLN A 1 155 ? -15.411 17.953 17.331 1.00 37.69 155 GLN A CA 1
ATOM 1236 C C . GLN A 1 155 ? -16.559 17.417 18.175 1.00 37.69 155 GLN A C 1
ATOM 1238 O O . GLN A 1 155 ? -17.686 17.296 17.701 1.00 37.69 155 GLN A O 1
ATOM 1243 N N . LEU A 1 156 ? -16.216 17.067 19.412 1.00 34.41 156 LEU A N 1
ATOM 1244 C CA . LEU A 1 156 ? -17.153 16.843 20.501 1.00 34.41 156 LEU A CA 1
ATOM 1245 C C . LEU A 1 156 ? -18.073 18.070 20.574 1.00 34.41 156 LEU A C 1
ATOM 1247 O O . LEU A 1 156 ? -17.599 19.161 20.902 1.00 34.41 156 LEU A O 1
ATOM 1251 N N . VAL A 1 157 ? -19.349 17.892 20.242 1.00 29.20 157 VAL A N 1
ATOM 1252 C CA . VAL A 1 157 ? -20.428 18.730 20.774 1.00 29.20 157 VAL A CA 1
ATOM 1253 C C . VAL A 1 157 ? -21.082 17.939 21.888 1.00 29.20 157 VAL A C 1
ATOM 1255 O O . VAL A 1 157 ? -21.431 16.770 21.619 1.00 29.20 157 VAL A O 1
#

Nearest PDB structures (foldseek):
  2dl1-assembly1_A  TM=5.383E-01  e=8.648E-01  Homo sapiens
  6cae-assembly1_1t  TM=4.066E-01  e=3.891E+00  Thermus thermophilus HB8
  3sjr-assembly1_B  TM=2.474E-01  e=4.106E+00  Chromobacterium violaceum